Protein AF-A0A0X3XCI9-F1 (afdb_monomer_lite)

Structure (mmCIF, N/CA/C/O backbone):
data_AF-A0A0X3XCI9-F1
#
_entry.id   AF-A0A0X3XCI9-F1
#
loop_
_atom_site.group_PDB
_atom_site.id
_atom_site.type_symbol
_atom_site.label_atom_id
_atom_site.label_alt_id
_atom_site.label_comp_id
_atom_site.label_asym_id
_atom_site.label_entity_id
_atom_site.label_seq_id
_atom_site.pdbx_PDB_ins_code
_atom_site.Cartn_x
_atom_site.Cartn_y
_atom_site.Cartn_z
_atom_site.occupancy
_atom_site.B_iso_or_equiv
_atom_site.auth_seq_id
_atom_site.auth_comp_id
_atom_site.auth_asym_id
_atom_site.auth_atom_id
_atom_site.pdbx_PDB_model_num
ATOM 1 N N . MET A 1 1 ? -1.160 -8.224 -5.333 1.00 66.38 1 MET A N 1
ATOM 2 C CA . MET A 1 1 ? -2.534 -8.167 -4.791 1.00 66.38 1 MET A CA 1
ATOM 3 C C . MET A 1 1 ? -2.460 -7.760 -3.327 1.00 66.38 1 MET A C 1
ATOM 5 O O . MET A 1 1 ? -1.385 -7.891 -2.759 1.00 66.38 1 MET A O 1
ATOM 9 N N . PHE A 1 2 ? -3.502 -7.149 -2.764 1.00 87.94 2 PHE A N 1
ATOM 10 C CA . PHE A 1 2 ? -3.647 -7.079 -1.303 1.00 87.94 2 PHE A CA 1
ATOM 11 C C . PHE A 1 2 ? -4.574 -8.218 -0.891 1.00 87.94 2 PHE A C 1
ATOM 13 O O . PHE A 1 2 ? -5.332 -8.693 -1.734 1.00 87.94 2 PHE A O 1
ATOM 20 N N . PHE A 1 3 ? -4.459 -8.676 0.349 1.00 93.88 3 PHE A N 1
ATOM 21 C CA . PHE A 1 3 ? -5.390 -9.656 0.887 1.00 93.88 3 PHE A CA 1
ATOM 22 C C . PHE A 1 3 ? -6.753 -9.011 1.132 1.00 93.88 3 PHE A C 1
ATOM 24 O O . PHE A 1 3 ? -6.833 -7.804 1.381 1.00 93.88 3 PHE A O 1
ATOM 31 N N . GLU A 1 4 ? -7.801 -9.829 1.059 1.00 94.38 4 GLU A N 1
ATOM 32 C CA . GLU A 1 4 ? -9.122 -9.441 1.547 1.00 94.38 4 GLU A CA 1
ATOM 33 C C . GLU A 1 4 ? -9.050 -9.107 3.047 1.00 94.38 4 GLU A C 1
ATOM 35 O O . GLU A 1 4 ? -8.204 -9.678 3.747 1.00 94.38 4 GLU A O 1
ATOM 40 N N . PRO A 1 5 ? -9.908 -8.205 3.558 1.00 92.69 5 PRO A N 1
ATOM 41 C CA . PRO A 1 5 ? -9.830 -7.730 4.940 1.00 92.69 5 PRO A CA 1
ATOM 42 C C . PRO A 1 5 ? -9.799 -8.848 5.990 1.00 92.69 5 PRO A C 1
ATOM 44 O O . PRO A 1 5 ? -9.000 -8.772 6.919 1.00 92.69 5 PRO A O 1
ATOM 47 N N . ASP A 1 6 ? -10.593 -9.905 5.808 1.00 95.75 6 ASP A N 1
ATOM 48 C CA . ASP A 1 6 ? -10.665 -11.023 6.758 1.00 95.75 6 ASP A CA 1
ATOM 49 C C . ASP A 1 6 ? -9.366 -11.839 6.784 1.00 95.75 6 ASP A C 1
ATOM 51 O O . ASP A 1 6 ? -8.879 -12.220 7.847 1.00 95.75 6 ASP A O 1
ATOM 55 N N . VAL A 1 7 ? -8.756 -12.058 5.614 1.00 96.94 7 VAL A N 1
ATOM 56 C CA . VAL A 1 7 ? -7.468 -12.760 5.500 1.00 96.94 7 VAL A CA 1
ATOM 57 C C . VAL A 1 7 ? -6.351 -11.910 6.093 1.00 96.94 7 VAL A C 1
ATOM 59 O O . VAL A 1 7 ? -5.484 -12.423 6.792 1.00 96.94 7 VAL A O 1
ATOM 62 N N . GLU A 1 8 ? -6.365 -10.603 5.842 1.00 96.62 8 GLU A N 1
ATOM 63 C CA . GLU A 1 8 ? -5.411 -9.683 6.452 1.00 96.62 8 GLU A CA 1
ATOM 64 C C . GLU A 1 8 ? -5.523 -9.654 7.975 1.00 96.62 8 GLU A C 1
ATOM 66 O O . GLU A 1 8 ? -4.498 -9.692 8.656 1.00 96.62 8 GLU A O 1
ATOM 71 N N . HIS A 1 9 ? -6.745 -9.592 8.502 1.00 95.44 9 HIS A N 1
ATOM 72 C CA . HIS A 1 9 ? -6.975 -9.589 9.938 1.00 95.44 9 HIS A CA 1
ATOM 73 C C . HIS A 1 9 ? -6.485 -10.889 10.572 1.00 95.44 9 HIS A C 1
ATOM 75 O O . HIS A 1 9 ? -5.718 -10.828 11.527 1.00 95.44 9 HIS A O 1
ATOM 81 N N . LEU A 1 10 ? -6.815 -12.038 9.975 1.00 97.31 10 LEU A N 1
ATOM 82 C CA . LEU A 1 10 ? -6.347 -13.346 10.428 1.00 97.31 10 LEU A CA 1
ATOM 83 C C . LEU A 1 10 ? -4.815 -13.436 10.441 1.00 97.31 10 LEU A C 1
ATOM 85 O O . LEU A 1 10 ? -4.230 -13.886 11.421 1.00 97.31 10 LEU A O 1
ATOM 89 N N . LEU A 1 11 ? -4.144 -12.963 9.385 1.00 97.38 11 LEU A N 1
ATOM 90 C CA . LEU A 1 11 ? -2.678 -12.933 9.335 1.00 97.38 11 LEU A CA 1
ATOM 91 C C . LEU A 1 11 ? -2.083 -12.004 10.399 1.00 97.38 11 LEU A C 1
ATOM 93 O O . LEU A 1 11 ? -1.036 -12.307 10.969 1.00 97.38 11 LEU A O 1
ATOM 97 N N . ALA A 1 12 ? -2.723 -10.863 10.655 1.00 97.31 12 ALA A N 1
ATOM 98 C CA . ALA A 1 12 ? -2.273 -9.919 11.665 1.00 97.31 12 ALA A CA 1
ATOM 99 C C . ALA A 1 12 ? -2.493 -10.459 13.088 1.00 97.31 12 ALA A C 1
ATOM 101 O O . ALA A 1 12 ? -1.614 -10.290 13.930 1.00 97.31 12 ALA A O 1
ATOM 102 N N . GLU A 1 13 ? -3.615 -11.125 13.361 1.00 97.88 13 GLU A N 1
ATOM 103 C CA . GLU A 1 13 ? -3.871 -11.786 14.645 1.00 97.88 13 GLU A CA 1
ATOM 104 C C . GLU A 1 13 ? -2.877 -12.914 14.897 1.00 97.88 13 GLU A C 1
ATOM 106 O O . GLU A 1 13 ? -2.256 -12.933 15.957 1.00 97.88 13 GLU A O 1
ATOM 111 N N . GLU A 1 14 ? -2.633 -13.777 13.909 1.00 98.06 14 GLU A N 1
ATOM 112 C CA . GLU A 1 14 ? -1.641 -14.851 14.024 1.00 98.06 14 GLU A CA 1
ATOM 113 C C . GLU A 1 14 ? -0.227 -14.295 14.266 1.00 98.06 14 GLU A C 1
ATOM 115 O O . GLU A 1 14 ? 0.544 -14.836 15.055 1.00 98.06 14 GLU A O 1
ATOM 120 N N . HIS A 1 15 ? 0.126 -13.178 13.620 1.00 97.69 15 HIS A N 1
ATOM 121 C CA . HIS A 1 15 ? 1.453 -12.578 13.753 1.00 97.69 15 HIS A CA 1
ATOM 122 C C . HIS A 1 15 ? 1.662 -11.825 15.076 1.00 97.69 15 HIS A C 1
ATOM 124 O O . HIS A 1 15 ? 2.744 -11.896 15.658 1.00 97.69 15 HIS A O 1
ATOM 130 N N . PHE A 1 16 ? 0.663 -11.064 15.533 1.00 97.12 16 PHE A N 1
ATOM 131 C CA . PHE A 1 16 ? 0.784 -10.181 16.700 1.00 97.12 16 PHE A CA 1
ATOM 132 C C . PHE A 1 16 ? 0.191 -10.770 17.990 1.00 97.12 16 PHE A C 1
ATOM 134 O O . PHE A 1 16 ? 0.383 -10.185 19.057 1.00 97.12 16 PHE A O 1
ATOM 141 N N . GLY A 1 17 ? -0.571 -11.864 17.921 1.00 97.38 17 GLY A N 1
ATOM 142 C CA . GLY A 1 17 ? -1.347 -12.441 19.029 1.00 97.38 17 GLY A CA 1
ATOM 143 C C . GLY A 1 17 ? -2.600 -11.638 19.408 1.00 97.38 17 GLY A C 1
ATOM 144 O O . GLY A 1 17 ? -3.584 -12.208 19.869 1.00 97.38 17 GLY A O 1
ATOM 145 N N . ALA A 1 18 ? -2.584 -10.319 19.201 1.00 96.38 18 ALA A N 1
ATOM 146 C CA . ALA A 1 18 ? -3.750 -9.443 19.257 1.00 96.38 18 ALA A CA 1
ATOM 147 C C . ALA A 1 18 ? -3.554 -8.232 18.331 1.00 96.38 18 ALA A C 1
ATOM 149 O O . ALA A 1 18 ? -2.505 -7.572 18.327 1.00 96.38 18 ALA A O 1
ATOM 150 N N . VAL A 1 19 ? -4.582 -7.893 17.554 1.00 97.31 19 VAL A N 1
ATOM 151 C CA . VAL A 1 19 ? -4.538 -6.732 16.657 1.00 97.31 19 VAL A CA 1
ATOM 152 C C . VAL A 1 19 ? -4.971 -5.474 17.401 1.00 97.31 19 VAL A C 1
ATOM 154 O O . VAL A 1 19 ? -6.070 -5.387 17.941 1.00 97.31 19 VAL A O 1
ATOM 157 N N . THR A 1 20 ? -4.105 -4.461 17.396 1.00 97.12 20 THR A N 1
ATOM 158 C CA . THR A 1 20 ? -4.406 -3.130 17.932 1.00 97.12 20 THR A CA 1
ATOM 159 C C . THR A 1 20 ? -4.735 -2.150 16.797 1.00 97.12 20 THR A C 1
ATOM 161 O O . THR A 1 20 ? -4.373 -2.395 15.636 1.00 97.12 20 THR A O 1
ATOM 164 N N . PRO A 1 21 ? -5.356 -0.994 17.100 1.00 96.62 21 PRO A N 1
ATOM 165 C CA . PRO A 1 21 ? -5.527 0.076 16.117 1.00 96.62 21 PRO A CA 1
ATOM 166 C C . PRO A 1 21 ? -4.200 0.536 15.491 1.00 96.62 21 PRO A C 1
ATOM 168 O O . PRO A 1 21 ? -4.146 0.749 14.283 1.00 96.62 21 PRO A O 1
ATOM 171 N N . LEU A 1 22 ? -3.114 0.590 16.277 1.00 97.19 22 LEU A N 1
ATOM 172 C CA . LEU A 1 22 ? -1.762 0.910 15.797 1.00 97.19 22 LEU A CA 1
ATOM 173 C C . LEU A 1 22 ? -1.274 -0.107 14.753 1.00 97.19 22 LEU A C 1
ATOM 175 O O . LEU A 1 22 ? -0.762 0.285 13.706 1.00 97.19 22 LEU A O 1
ATOM 179 N N . HIS A 1 23 ? -1.452 -1.412 14.999 1.00 97.75 23 HIS A N 1
ATOM 180 C CA . HIS A 1 23 ? -1.082 -2.452 14.027 1.00 97.75 23 HIS A CA 1
ATOM 181 C C . HIS A 1 23 ? -1.841 -2.266 12.710 1.00 97.75 23 HIS A C 1
ATOM 183 O O . HIS A 1 23 ? -1.237 -2.259 11.637 1.00 97.75 23 HIS A O 1
ATOM 189 N N . THR A 1 24 ? -3.152 -2.035 12.800 1.00 96.62 24 THR A N 1
ATOM 190 C CA . THR A 1 24 ? -4.003 -1.809 11.626 1.00 96.62 24 THR A CA 1
ATOM 191 C C . THR A 1 24 ? -3.559 -0.570 10.851 1.00 96.62 24 THR A C 1
ATOM 193 O O . THR A 1 24 ? -3.346 -0.650 9.642 1.00 96.62 24 THR A O 1
ATOM 196 N N . ALA A 1 25 ? -3.356 0.558 11.536 1.00 97.69 25 ALA A N 1
ATOM 197 C CA . ALA A 1 25 ? -2.905 1.805 10.928 1.00 97.69 25 ALA A CA 1
ATOM 198 C C . ALA A 1 25 ? 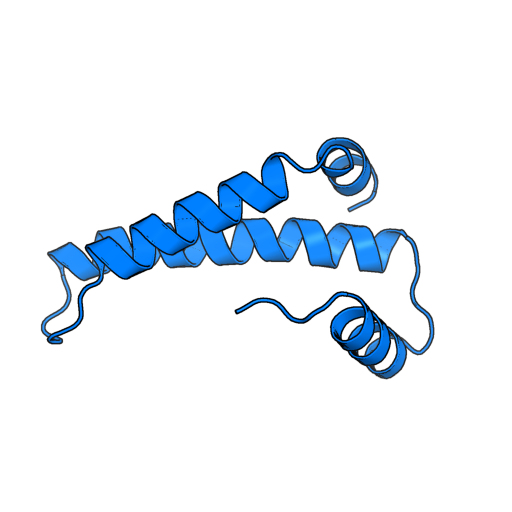-1.572 1.628 10.185 1.00 97.69 25 ALA A C 1
ATOM 200 O O . ALA A 1 25 ? -1.464 1.986 9.009 1.00 97.69 25 ALA A O 1
ATOM 201 N N . ARG A 1 26 ? -0.585 0.984 10.822 1.00 97.75 26 ARG A N 1
ATOM 202 C CA . ARG A 1 26 ? 0.723 0.711 10.207 1.00 97.75 26 ARG A CA 1
ATOM 203 C C . ARG A 1 26 ? 0.606 -0.191 8.985 1.00 97.75 26 ARG A C 1
ATOM 205 O O . ARG A 1 26 ? 1.255 0.090 7.981 1.00 97.75 26 ARG A O 1
ATOM 212 N N . ILE A 1 27 ? -0.231 -1.230 9.019 1.00 97.12 27 ILE A N 1
ATOM 213 C CA . ILE A 1 27 ? -0.467 -2.097 7.854 1.00 97.12 27 ILE A CA 1
ATOM 214 C C . ILE A 1 27 ? -1.021 -1.283 6.678 1.00 97.12 27 ILE A C 1
ATOM 216 O O . ILE A 1 27 ? -0.482 -1.372 5.573 1.00 97.12 27 ILE A O 1
ATOM 220 N N . GLN A 1 28 ? -2.043 -0.448 6.897 1.00 97.50 28 GLN A N 1
ATOM 221 C CA . GLN A 1 28 ? -2.647 0.338 5.813 1.00 97.50 28 GLN A CA 1
ATOM 222 C C . GLN A 1 28 ? -1.688 1.392 5.243 1.00 97.50 28 GLN A C 1
ATOM 224 O O . GLN A 1 28 ? -1.570 1.527 4.022 1.00 97.50 28 GLN A O 1
ATOM 229 N N . VAL A 1 29 ? -0.936 2.094 6.097 1.00 98.06 29 VAL A N 1
ATOM 230 C CA . VAL A 1 29 ? 0.076 3.063 5.645 1.00 98.06 29 VAL A CA 1
ATOM 231 C C . VAL A 1 29 ? 1.189 2.356 4.866 1.00 98.06 29 VAL A C 1
ATOM 233 O O . VAL A 1 29 ? 1.534 2.766 3.753 1.00 98.06 29 VAL A O 1
ATOM 236 N N . CYS A 1 30 ? 1.708 1.241 5.386 1.00 97.44 30 CYS A N 1
ATOM 237 C CA . CYS A 1 30 ? 2.754 0.463 4.725 1.00 97.44 30 CYS A 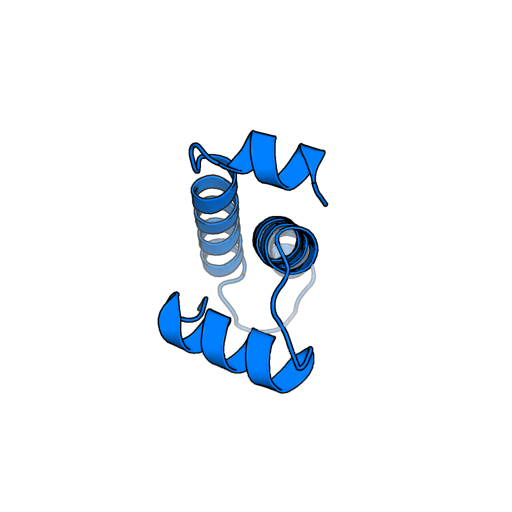CA 1
ATOM 238 C C . CYS A 1 30 ? 2.296 -0.143 3.394 1.00 97.44 30 CYS A C 1
ATOM 240 O O . CYS A 1 30 ? 3.108 -0.234 2.476 1.00 97.44 30 CYS A 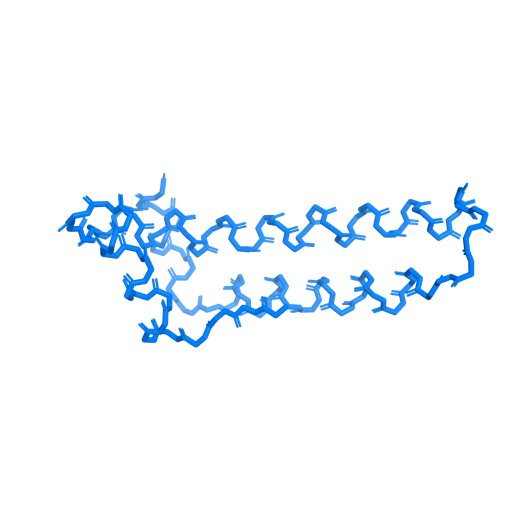O 1
ATOM 242 N N . LYS A 1 31 ? 1.018 -0.511 3.232 1.00 96.81 31 LYS A N 1
ATOM 243 C CA . LYS A 1 31 ? 0.467 -0.937 1.934 1.00 96.81 31 LYS A CA 1
ATOM 244 C C . LYS A 1 31 ? 0.616 0.139 0.867 1.00 96.81 31 LYS A C 1
ATOM 246 O O . LYS A 1 31 ? 1.098 -0.152 -0.231 1.00 96.81 31 LYS A O 1
ATOM 251 N N . ALA A 1 32 ? 0.223 1.371 1.190 1.00 97.69 32 ALA A N 1
ATOM 252 C CA . ALA A 1 32 ? 0.336 2.493 0.268 1.00 97.69 32 ALA A CA 1
ATOM 253 C C . ALA A 1 32 ? 1.811 2.786 -0.056 1.00 97.69 32 ALA A C 1
ATOM 255 O O . ALA A 1 32 ? 2.186 2.873 -1.225 1.00 97.69 32 ALA A O 1
ATOM 256 N N . LEU A 1 33 ? 2.678 2.830 0.963 1.00 98.00 33 LEU A N 1
ATOM 257 C CA . LEU A 1 33 ? 4.117 3.052 0.780 1.00 98.00 33 LEU A CA 1
ATOM 258 C C . LEU A 1 33 ? 4.795 1.940 -0.030 1.00 98.00 33 LEU A C 1
ATOM 260 O O . LEU A 1 33 ? 5.652 2.222 -0.869 1.00 98.00 33 LEU A O 1
ATOM 264 N N 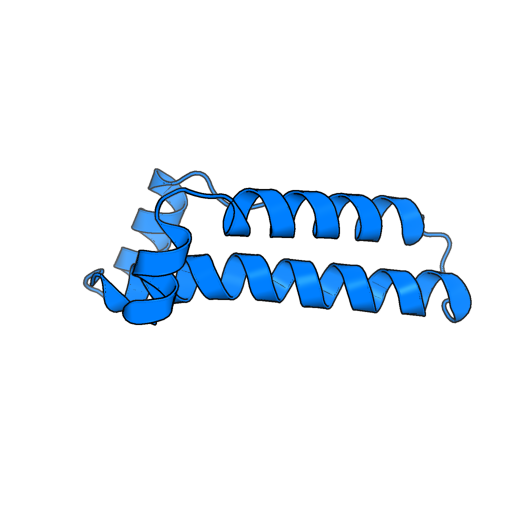. ALA A 1 34 ? 4.409 0.681 0.175 1.00 97.88 34 ALA A N 1
ATOM 265 C CA . ALA A 1 34 ? 4.930 -0.439 -0.596 1.00 97.88 34 ALA A CA 1
ATOM 266 C C . ALA A 1 34 ? 4.590 -0.285 -2.083 1.00 97.88 34 ALA A C 1
ATOM 268 O O . ALA A 1 34 ? 5.463 -0.477 -2.931 1.00 97.88 34 ALA A O 1
ATOM 269 N N . ASP A 1 35 ? 3.356 0.098 -2.411 1.00 98.31 35 ASP A N 1
ATOM 270 C CA . ASP A 1 35 ? 2.963 0.345 -3.796 1.00 98.31 35 ASP A CA 1
ATOM 271 C C . ASP A 1 35 ? 3.650 1.575 -4.391 1.00 98.31 35 ASP A C 1
ATOM 273 O O . ASP A 1 35 ? 4.121 1.489 -5.522 1.00 98.31 35 ASP A O 1
ATOM 277 N N . LEU A 1 36 ? 3.807 2.665 -3.635 1.00 98.38 36 LEU A N 1
ATOM 278 C CA . LEU A 1 36 ? 4.582 3.834 -4.064 1.00 98.38 36 LEU A CA 1
ATOM 279 C C . LEU A 1 36 ? 6.034 3.461 -4.401 1.00 98.38 36 LEU A C 1
ATOM 281 O O . LEU A 1 36 ? 6.558 3.845 -5.454 1.00 98.38 36 LEU A O 1
ATOM 285 N N . LYS A 1 37 ? 6.672 2.667 -3.533 1.00 98.56 37 LYS A N 1
ATOM 286 C CA . LYS A 1 37 ? 8.034 2.163 -3.736 1.00 98.56 37 LYS A CA 1
ATOM 287 C C . LYS A 1 37 ? 8.118 1.330 -5.013 1.00 98.56 37 LYS A C 1
ATOM 289 O O . LYS A 1 37 ? 8.974 1.582 -5.856 1.00 98.56 37 LYS A O 1
ATOM 294 N N . TRP A 1 38 ? 7.235 0.343 -5.168 1.00 98.38 38 TRP A N 1
ATOM 295 C CA . TRP A 1 38 ? 7.254 -0.561 -6.321 1.00 98.38 38 TRP A CA 1
ATOM 296 C C . TRP A 1 38 ? 6.880 0.131 -7.631 1.00 98.38 38 TRP A C 1
ATOM 298 O O . TRP A 1 38 ? 7.444 -0.211 -8.668 1.00 98.38 38 TRP A O 1
ATOM 308 N N . ALA A 1 39 ? 5.981 1.114 -7.592 1.00 98.38 39 ALA A N 1
ATOM 309 C CA . ALA A 1 39 ? 5.650 1.934 -8.747 1.00 98.38 39 ALA A CA 1
ATOM 310 C C . ALA A 1 39 ? 6.867 2.732 -9.223 1.00 98.38 39 ALA A C 1
ATOM 312 O O . ALA A 1 39 ? 7.245 2.649 -10.389 1.00 98.38 39 ALA A O 1
ATOM 313 N N . THR A 1 40 ? 7.530 3.432 -8.301 1.00 98.50 40 THR A N 1
ATOM 314 C CA . THR A 1 40 ? 8.723 4.237 -8.604 1.00 98.50 40 THR A CA 1
ATOM 315 C C . THR A 1 40 ? 9.881 3.363 -9.088 1.00 98.50 40 THR A C 1
ATOM 317 O O . THR A 1 40 ? 10.523 3.682 -10.087 1.00 98.50 40 THR A O 1
ATOM 320 N N . TRP A 1 41 ? 10.105 2.215 -8.440 1.00 98.62 41 TRP A N 1
ATOM 321 C CA . TRP A 1 41 ? 11.080 1.223 -8.897 1.00 98.62 41 TRP A CA 1
ATOM 322 C C . TRP A 1 41 ? 10.795 0.780 -10.334 1.00 98.62 41 TRP A C 1
ATOM 324 O O . TRP A 1 41 ? 11.711 0.745 -11.150 1.00 98.62 41 TRP A O 1
ATOM 334 N N . ALA A 1 42 ? 9.535 0.507 -10.678 1.00 98.62 42 ALA A N 1
ATOM 335 C CA . ALA A 1 42 ? 9.172 0.083 -12.024 1.00 98.62 42 ALA A CA 1
ATOM 336 C C . ALA A 1 42 ? 9.422 1.184 -13.066 1.00 98.62 42 ALA A C 1
ATOM 338 O O . ALA A 1 42 ? 9.940 0.894 -14.139 1.00 98.62 42 ALA A O 1
ATOM 339 N N . MET A 1 43 ? 9.153 2.453 -12.740 1.00 98.38 43 MET A N 1
ATOM 340 C CA . MET A 1 43 ? 9.469 3.576 -13.637 1.00 98.38 43 MET A CA 1
ATOM 341 C C . MET A 1 43 ? 10.970 3.684 -13.932 1.00 98.38 43 MET A C 1
ATOM 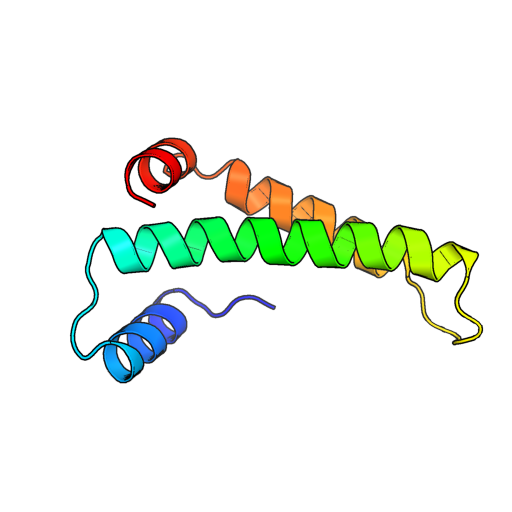343 O O . MET A 1 43 ? 11.356 4.009 -15.053 1.00 98.38 43 MET A O 1
ATOM 347 N N . ILE A 1 44 ? 11.817 3.367 -12.949 1.00 98.56 44 ILE A N 1
ATOM 348 C CA . ILE A 1 44 ? 13.270 3.284 -13.135 1.00 98.56 44 ILE A CA 1
ATOM 349 C C . ILE A 1 44 ? 13.619 2.070 -14.006 1.00 98.56 44 ILE A C 1
ATOM 351 O O . ILE A 1 44 ? 14.338 2.212 -14.993 1.00 98.56 44 ILE A O 1
ATOM 355 N N . GLN A 1 45 ? 13.087 0.884 -13.693 1.00 98.62 45 GLN A N 1
ATOM 356 C CA . GLN A 1 45 ? 13.370 -0.344 -14.446 1.00 98.62 45 GLN A CA 1
ATOM 357 C C . GLN A 1 45 ? 12.931 -0.271 -15.908 1.00 98.62 45 GLN A C 1
ATOM 359 O O . GLN A 1 45 ? 13.645 -0.776 -16.765 1.00 98.62 45 GLN A O 1
ATOM 364 N N . GLN A 1 46 ? 11.844 0.440 -16.217 1.00 98.06 46 GLN A N 1
ATOM 365 C CA . GLN A 1 46 ? 11.426 0.721 -17.594 1.00 98.06 46 GLN A CA 1
ATOM 366 C C . GLN A 1 46 ? 12.544 1.362 -18.436 1.00 98.06 46 GLN A C 1
ATOM 368 O O . GLN A 1 46 ? 12.515 1.275 -19.661 1.00 98.06 46 GLN A O 1
ATOM 373 N N . ARG A 1 47 ? 13.502 2.047 -17.797 1.00 98.00 47 ARG A N 1
ATOM 374 C CA . ARG A 1 47 ? 14.631 2.712 -18.459 1.00 98.00 47 ARG A CA 1
ATOM 375 C C . ARG A 1 47 ? 15.929 1.915 -18.421 1.00 98.00 47 ARG A C 1
ATOM 377 O O . ARG A 1 47 ? 16.743 2.103 -19.316 1.00 98.00 47 ARG A O 1
ATOM 384 N N . ILE A 1 48 ? 16.146 1.102 -17.386 1.00 98.31 48 ILE A N 1
ATOM 385 C CA . ILE A 1 48 ? 17.462 0.494 -17.120 1.00 98.31 48 ILE A CA 1
ATOM 386 C C . ILE A 1 48 ? 17.480 -1.032 -17.195 1.00 98.31 48 ILE A C 1
ATOM 388 O O . ILE A 1 48 ? 18.556 -1.619 -17.219 1.00 98.31 48 ILE A O 1
ATOM 392 N N . SER A 1 49 ? 16.320 -1.685 -17.176 1.00 97.19 49 SER A N 1
ATOM 393 C CA . SER A 1 49 ? 16.245 -3.143 -17.188 1.00 97.19 49 SER A CA 1
ATOM 394 C C . SER A 1 49 ? 16.398 -3.693 -18.603 1.00 97.19 49 SER A C 1
ATOM 396 O O . SER A 1 49 ? 15.872 -3.129 -19.559 1.00 97.19 49 SER A O 1
ATOM 398 N N . HIS A 1 50 ? 17.069 -4.839 -18.715 1.00 97.75 50 HIS A N 1
ATOM 399 C CA . HIS A 1 50 ? 17.174 -5.625 -19.949 1.00 97.75 50 HIS A CA 1
ATOM 400 C C . HIS A 1 50 ? 16.138 -6.758 -20.028 1.00 97.75 50 HIS A C 1
ATOM 402 O O . HIS A 1 50 ? 16.146 -7.533 -20.980 1.00 97.75 50 HIS A O 1
ATOM 408 N N . LEU A 1 51 ? 15.278 -6.896 -19.014 1.00 98.06 51 LEU A N 1
ATOM 409 C CA . LEU A 1 51 ? 14.250 -7.932 -18.978 1.00 98.06 51 LEU A CA 1
ATOM 410 C C . LEU A 1 51 ? 13.038 -7.528 -19.822 1.00 98.06 51 LEU A C 1
ATOM 412 O O . LEU A 1 51 ? 12.582 -6.385 -19.753 1.00 98.06 51 LEU A O 1
ATOM 416 N N . GLU A 1 52 ? 12.460 -8.492 -20.539 1.00 97.12 52 GLU A N 1
ATOM 417 C CA . GLU A 1 52 ? 11.188 -8.310 -21.243 1.00 97.12 52 GLU A CA 1
ATOM 418 C C . GLU A 1 52 ? 10.017 -8.350 -20.256 1.00 97.12 52 GLU A C 1
ATOM 420 O O . GLU A 1 52 ? 9.400 -9.383 -19.996 1.00 97.12 52 GLU A O 1
ATOM 425 N N . PHE A 1 53 ? 9.734 -7.195 -19.661 1.00 98.06 53 PHE A N 1
ATOM 426 C CA . PHE A 1 53 ? 8.623 -6.999 -18.743 1.00 98.06 53 PHE A CA 1
ATOM 427 C C . PHE A 1 53 ? 8.002 -5.615 -18.955 1.00 98.06 53 PHE A C 1
ATOM 429 O O . PHE A 1 53 ? 8.704 -4.621 -19.135 1.00 98.06 53 PHE A O 1
ATOM 436 N N . ASP A 1 54 ? 6.673 -5.532 -18.894 1.00 98.19 54 ASP A N 1
ATOM 437 C CA . ASP A 1 54 ? 5.940 -4.268 -19.018 1.00 98.19 54 ASP A CA 1
ATOM 438 C C . ASP A 1 54 ? 5.966 -3.489 -17.691 1.00 98.19 54 ASP A C 1
ATOM 440 O O . ASP A 1 54 ? 5.012 -3.472 -16.900 1.00 98.19 54 ASP A O 1
ATOM 444 N N . TYR A 1 55 ? 7.111 -2.859 -17.419 1.00 98.56 55 TYR A N 1
ATOM 445 C CA . TYR A 1 55 ? 7.323 -2.081 -16.202 1.00 98.56 55 TYR A CA 1
ATOM 446 C C . TYR A 1 55 ? 6.407 -0.863 -16.126 1.00 98.56 55 TYR A C 1
ATOM 448 O O . TYR A 1 55 ? 5.932 -0.529 -15.038 1.00 98.56 55 TYR A O 1
ATOM 456 N N . HIS A 1 56 ? 6.131 -0.213 -17.257 1.00 98.06 56 HIS A N 1
ATOM 457 C CA . HIS A 1 56 ? 5.242 0.940 -17.298 1.00 98.06 56 HIS A CA 1
ATOM 458 C C . HIS A 1 56 ? 3.833 0.573 -16.824 1.00 98.06 56 HIS A C 1
ATOM 460 O O . HIS A 1 56 ? 3.315 1.204 -15.899 1.00 98.06 56 HIS A O 1
ATOM 466 N N . ARG A 1 57 ? 3.221 -0.475 -17.390 1.00 98.31 57 ARG A N 1
ATOM 467 C CA . ARG A 1 57 ? 1.881 -0.916 -16.981 1.00 98.31 57 ARG A CA 1
ATOM 468 C C . ARG A 1 57 ? 1.856 -1.375 -15.530 1.00 98.31 57 ARG A C 1
ATOM 470 O O . ARG A 1 57 ? 0.941 -1.000 -14.794 1.00 98.31 57 ARG A O 1
ATOM 477 N N . TYR A 1 58 ? 2.858 -2.143 -15.100 1.00 98.19 58 TYR A N 1
ATOM 478 C CA . TYR A 1 58 ? 2.967 -2.581 -13.708 1.00 98.19 58 TYR A CA 1
ATOM 479 C C . TYR A 1 58 ? 3.064 -1.390 -12.746 1.00 98.19 58 TYR A C 1
ATOM 481 O O . TYR A 1 58 ? 2.305 -1.311 -11.778 1.00 98.19 58 TYR A O 1
ATOM 489 N N . GLY A 1 59 ? 3.954 -0.433 -13.016 1.00 98.31 59 GLY A N 1
ATOM 490 C CA . GLY A 1 59 ? 4.144 0.727 -12.153 1.00 98.31 59 GLY A CA 1
ATOM 491 C C . GLY A 1 59 ? 2.945 1.675 -12.155 1.00 98.31 59 GLY A C 1
ATOM 492 O O . GLY A 1 59 ? 2.548 2.154 -11.095 1.00 98.31 59 GLY A O 1
ATOM 493 N N . ALA A 1 60 ? 2.301 1.884 -13.306 1.00 98.38 60 ALA A N 1
ATOM 494 C CA . ALA A 1 60 ? 1.073 2.670 -13.398 1.00 98.38 60 ALA A CA 1
ATOM 495 C C . ALA A 1 60 ? -0.058 2.049 -12.561 1.00 98.38 6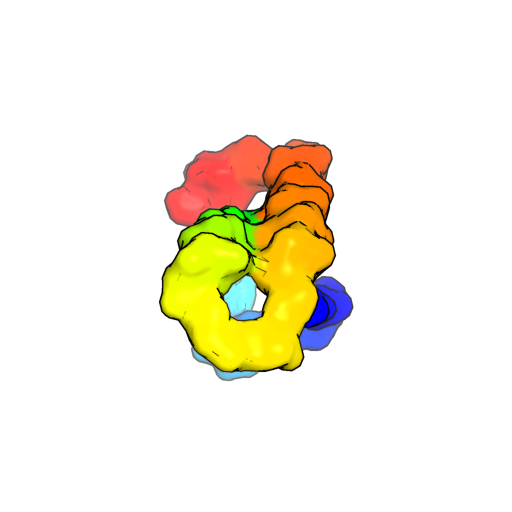0 ALA A C 1
ATOM 497 O O . ALA A 1 60 ? -0.707 2.750 -11.783 1.00 98.38 60 ALA A O 1
ATOM 498 N N . TRP A 1 61 ? -0.251 0.729 -12.649 1.00 98.00 61 TRP A N 1
ATOM 499 C CA . TRP A 1 61 ? -1.218 0.013 -11.814 1.00 98.00 61 TRP A CA 1
ATOM 500 C C . TRP A 1 61 ? -0.914 0.169 -10.316 1.00 98.00 61 TRP A C 1
ATOM 502 O O . TRP A 1 61 ? -1.816 0.454 -9.525 1.00 98.00 61 TRP A O 1
ATOM 512 N N . LYS A 1 62 ? 0.359 0.053 -9.924 1.00 98.19 62 LYS A N 1
ATOM 513 C CA . LYS A 1 62 ? 0.801 0.261 -8.540 1.00 98.19 62 LYS A CA 1
ATOM 514 C C . LYS A 1 62 ? 0.532 1.683 -8.044 1.00 98.19 62 LYS A C 1
ATOM 516 O O . LYS A 1 62 ? 0.018 1.830 -6.939 1.00 98.19 62 LYS A O 1
ATOM 521 N N . TYR A 1 63 ? 0.782 2.716 -8.851 1.00 98.06 63 TYR A N 1
ATOM 522 C CA . TYR A 1 63 ? 0.425 4.092 -8.489 1.00 98.06 63 TYR A CA 1
ATOM 523 C C . TYR A 1 63 ? -1.080 4.260 -8.273 1.00 98.06 63 TYR A C 1
ATOM 525 O O . TYR A 1 63 ? -1.483 4.861 -7.280 1.00 98.06 63 TYR A O 1
ATOM 533 N N . GLN A 1 64 ? -1.916 3.715 -9.162 1.00 97.62 64 GLN A N 1
ATOM 534 C CA . GLN A 1 64 ? -3.371 3.812 -9.008 1.00 97.62 64 GLN A CA 1
ATOM 535 C C . GLN A 1 64 ? -3.849 3.136 -7.722 1.00 97.62 64 GLN A C 1
ATOM 537 O O . GLN A 1 64 ? -4.655 3.700 -6.985 1.00 97.62 64 GLN A O 1
ATOM 542 N N . ARG A 1 65 ? -3.291 1.969 -7.396 1.00 97.12 65 ARG A N 1
ATOM 543 C CA . ARG A 1 65 ? -3.639 1.252 -6.167 1.00 97.12 65 ARG A CA 1
ATOM 544 C C . ARG A 1 65 ? -3.106 1.931 -4.901 1.00 97.12 65 ARG A C 1
ATOM 546 O O . ARG A 1 65 ? -3.798 1.971 -3.891 1.00 97.12 65 ARG A O 1
ATOM 553 N N . CYS A 1 66 ? -1.919 2.532 -4.955 1.00 97.94 66 CYS A N 1
ATOM 554 C CA . CYS A 1 66 ? -1.424 3.402 -3.887 1.00 97.94 66 CYS A CA 1
ATOM 555 C C . CYS A 1 66 ? -2.412 4.547 -3.621 1.00 97.94 66 CYS A C 1
ATOM 557 O O . CYS A 1 66 ? -2.801 4.785 -2.479 1.00 97.94 66 CYS A O 1
ATOM 559 N N . ARG A 1 67 ? -2.863 5.223 -4.685 1.00 97.38 67 ARG A N 1
ATOM 560 C CA . ARG A 1 67 ? -3.835 6.318 -4.589 1.00 97.38 67 ARG A CA 1
ATOM 561 C C . ARG A 1 67 ? -5.173 5.852 -4.032 1.00 97.38 67 ARG A C 1
ATOM 563 O O . ARG A 1 67 ? -5.738 6.564 -3.214 1.00 97.38 67 ARG A O 1
ATOM 570 N N . SER A 1 68 ? -5.669 4.675 -4.419 1.00 96.19 68 SER A N 1
ATOM 571 C CA . SER A 1 68 ? -6.937 4.170 -3.880 1.00 96.19 68 SER A CA 1
ATOM 572 C C . SER A 1 68 ? -6.876 3.952 -2.367 1.00 96.19 68 SER A C 1
ATOM 574 O O . SER A 1 68 ? -7.846 4.256 -1.686 1.00 96.19 68 SER A O 1
ATOM 576 N N . VAL A 1 69 ? -5.739 3.489 -1.830 1.00 96.25 69 VAL A N 1
ATOM 577 C CA . VAL A 1 69 ? -5.544 3.369 -0.372 1.00 96.25 69 VAL A CA 1
ATOM 578 C C . VAL A 1 69 ? -5.452 4.747 0.288 1.00 96.25 69 VAL A C 1
ATOM 580 O O . VAL A 1 69 ? -6.088 4.980 1.309 1.00 96.25 69 VAL A O 1
ATOM 583 N N . MET A 1 70 ? -4.703 5.680 -0.307 1.00 97.81 70 MET A N 1
ATOM 584 C CA . MET A 1 70 ? -4.554 7.045 0.224 1.00 97.81 70 MET A CA 1
ATOM 585 C C . MET A 1 70 ? -5.848 7.874 0.170 1.00 97.81 70 MET A C 1
ATOM 587 O O . MET A 1 70 ? -5.975 8.857 0.895 1.00 97.81 70 MET A O 1
ATOM 591 N N . HIS A 1 71 ? -6.798 7.502 -0.690 1.00 97.56 71 HIS A N 1
ATOM 592 C CA . HIS A 1 71 ? -8.117 8.129 -0.787 1.00 97.56 71 HIS A CA 1
ATOM 593 C C . HIS A 1 71 ? -9.178 7.479 0.117 1.00 97.56 71 HIS A C 1
ATOM 595 O O . HIS A 1 71 ? -10.319 7.943 0.118 1.00 97.56 71 HIS A O 1
ATOM 601 N N . ASP A 1 72 ? -8.839 6.439 0.888 1.00 96.75 72 ASP A N 1
ATOM 602 C CA . ASP A 1 72 ? -9.738 5.911 1.919 1.00 96.75 72 ASP A CA 1
ATOM 603 C C . ASP A 1 72 ? -10.055 7.021 2.937 1.00 96.75 72 ASP A C 1
ATOM 605 O O . ASP A 1 72 ? -9.169 7.764 3.366 1.00 96.75 72 ASP A O 1
ATOM 609 N N . SER A 1 73 ? -11.319 7.140 3.350 1.00 97.81 73 SER A N 1
ATOM 610 C CA . SER A 1 73 ? -11.751 8.168 4.306 1.00 97.81 73 SER A CA 1
ATOM 611 C C . SER A 1 73 ? -11.040 8.064 5.661 1.00 97.81 73 SER A C 1
ATOM 613 O O . SER A 1 73 ? -10.952 9.049 6.394 1.00 97.81 73 SER A O 1
ATOM 615 N N . ARG A 1 74 ? -10.493 6.887 5.987 1.00 97.44 74 ARG A N 1
ATOM 616 C CA . ARG A 1 74 ? -9.729 6.608 7.208 1.00 97.44 74 ARG A CA 1
ATOM 617 C C . ARG A 1 74 ? -8.236 6.899 7.063 1.00 97.44 74 ARG A C 1
ATOM 619 O O . ARG A 1 74 ? -7.518 6.781 8.050 1.00 97.44 74 ARG A O 1
ATOM 626 N N . TRP A 1 75 ? -7.749 7.304 5.889 1.00 97.88 75 TRP A N 1
ATOM 627 C CA . TRP A 1 75 ? -6.321 7.535 5.649 1.00 97.88 75 TRP A CA 1
ATOM 628 C C . TRP A 1 75 ? -5.692 8.499 6.665 1.00 97.88 75 TRP A C 1
ATOM 630 O O . TRP A 1 75 ? -4.673 8.182 7.277 1.00 97.88 75 TRP A O 1
ATOM 640 N N . THR A 1 76 ? -6.337 9.643 6.915 1.00 97.94 76 THR A N 1
ATOM 641 C CA . THR A 1 76 ? -5.868 10.628 7.905 1.00 97.94 76 THR A CA 1
ATOM 642 C C . THR A 1 76 ? -5.846 10.054 9.323 1.00 97.94 76 THR A C 1
ATOM 644 O O . THR A 1 76 ? -4.923 10.339 10.084 1.00 97.94 76 THR A O 1
ATOM 647 N N . LEU A 1 77 ? -6.824 9.210 9.672 1.00 97.88 77 LEU A N 1
ATOM 648 C CA . LEU A 1 77 ? -6.853 8.525 10.964 1.00 97.88 77 LEU A CA 1
ATOM 649 C C . LEU A 1 77 ? -5.652 7.585 11.095 1.00 97.88 77 LEU A C 1
ATOM 651 O O . LEU A 1 77 ? -4.937 7.655 12.093 1.00 97.88 77 LEU A O 1
ATOM 655 N N . TRP A 1 78 ? -5.385 6.760 10.082 1.00 98.00 78 TRP A N 1
ATOM 656 C CA . TRP A 1 78 ? -4.239 5.853 10.100 1.00 98.00 78 TRP A CA 1
ATOM 657 C C . TRP A 1 78 ? -2.913 6.602 10.190 1.00 98.00 78 TRP A C 1
ATOM 659 O O . TRP A 1 78 ? -2.073 6.213 10.987 1.00 98.00 78 TRP A O 1
ATOM 669 N N . LEU A 1 79 ? -2.738 7.711 9.466 1.00 97.44 79 LEU A N 1
ATOM 670 C CA . LEU A 1 79 ? -1.533 8.538 9.589 1.00 97.44 79 LEU A CA 1
ATOM 671 C C . LEU A 1 79 ? -1.334 9.112 10.997 1.00 97.44 79 LEU A C 1
ATOM 673 O O . LEU A 1 79 ? -0.201 9.225 11.445 1.00 97.44 79 LEU A O 1
ATOM 677 N N . SER A 1 80 ? -2.414 9.471 11.697 1.00 97.19 80 SER A N 1
ATOM 678 C CA . SER A 1 80 ? -2.322 9.987 13.071 1.00 97.19 80 SER A CA 1
ATOM 679 C C . SER A 1 80 ? -2.018 8.910 14.118 1.00 97.19 80 SER A C 1
ATOM 681 O O . SER A 1 80 ? -1.590 9.230 15.223 1.00 97.19 80 SER A O 1
ATOM 683 N N . GLN A 1 81 ? -2.279 7.646 13.779 1.00 94.31 81 GLN A N 1
ATOM 684 C CA . GLN A 1 81 ? -2.142 6.497 14.671 1.00 94.31 81 GLN A CA 1
ATOM 685 C C . GLN A 1 81 ? -0.904 5.646 14.380 1.00 94.31 81 GLN A C 1
ATOM 687 O O . GLN A 1 81 ? -0.617 4.778 15.195 1.00 94.31 81 GLN A O 1
ATOM 692 N N . ALA A 1 82 ? -0.248 5.823 13.227 1.00 79.00 82 ALA A N 1
ATOM 693 C CA . ALA A 1 82 ? 0.841 4.976 12.728 1.00 79.00 82 ALA A CA 1
ATOM 694 C C . ALA A 1 82 ? 2.234 5.380 13.230 1.00 79.00 82 ALA A C 1
ATOM 696 O O . ALA A 1 82 ? 2.460 6.581 13.494 1.00 79.00 82 ALA A O 1
#

Sequence (82 aa):
MFFEPDVEHLLAEEHFGAVTPLHTARIQVCKALADLKWATWAMIQQRISHLEFDYHRYGAWKYQRCRSVMHDSRWTLWLSQA

Organism: Streptomyces violaceusniger (NCBI:txid68280)

InterPro domains:
  IPR011009 Protein kinase-like domain superfamily [SSF56112] (23-67)

pLDDT: mean 96.74, std 4.2, range [66.38, 98.62]

Foldseek 3Di:
DDDDPVVVLVVLCVVPVDDDLLNVLCVLLVLLVVLQVQLVVLVVCVPVPPDPDPSNVSSVVSNVVSVVSCPPPCNVVSVVRD

Secondary structure (DSSP, 8-state):
-PPPHHHHHHHHHHHHSS--HHHHHHHHHHHHHHHHHHHHHHHHHHHH--S---HHHHHHHHHHHHHHHHTSTTHHHHHHH-

Radius of gyration: 15.02 Å; chains: 1; bounding box: 29×26×40 Å